Protein AF-A0A1H2ZYZ3-F1 (afdb_monomer_lite)

Foldseek 3Di:
DPPVLVPDDDDDPDQQAAAADEAEEAEDEPCPNVVSVVVVSVVSHHDHYHYHYNYYPPDPPPQWDQDPPPRATWGWDADPPPRDIFTGGDDPPDPDDDDDDDDDDPDTDDDPNPD

Radius of gyration: 22.95 Å; chains: 1; bounding box: 71×31×45 Å

pLDDT: mean 76.26, std 18.44, range [36.94, 97.69]

Structure (mmCIF, N/CA/C/O backbone):
data_AF-A0A1H2ZYZ3-F1
#
_entry.id   AF-A0A1H2ZYZ3-F1
#
loop_
_atom_site.group_PDB
_atom_site.id
_atom_site.type_symbol
_atom_site.label_atom_id
_atom_site.label_alt_id
_atom_site.label_comp_id
_atom_site.label_asym_id
_atom_site.label_entity_id
_atom_site.label_seq_id
_atom_site.pdbx_PDB_ins_code
_atom_site.Cartn_x
_atom_site.Cartn_y
_atom_site.Cartn_z
_atom_site.occupancy
_atom_site.B_iso_or_equiv
_atom_site.auth_seq_id
_atom_site.auth_comp_id
_atom_site.auth_asym_id
_atom_site.auth_atom_id
_atom_site.pdbx_PDB_model_num
ATOM 1 N N . MET A 1 1 ? 1.504 10.795 -4.555 1.00 49.66 1 MET A N 1
ATOM 2 C CA . MET A 1 1 ? 0.586 9.929 -3.773 1.00 49.66 1 MET A CA 1
ATOM 3 C C . MET A 1 1 ? -0.888 10.381 -3.841 1.00 49.66 1 MET A C 1
ATOM 5 O O . MET A 1 1 ? -1.644 10.092 -2.925 1.00 49.66 1 MET A O 1
ATOM 9 N N . GLY A 1 2 ? -1.319 11.093 -4.899 1.00 55.31 2 GLY A N 1
ATOM 10 C CA . GLY A 1 2 ? -2.677 11.669 -4.990 1.00 55.31 2 GLY A CA 1
ATOM 11 C C . GLY A 1 2 ? -3.618 11.013 -6.010 1.00 55.31 2 GLY A C 1
ATOM 12 O O . GLY A 1 2 ? -4.821 11.218 -5.929 1.00 55.31 2 GLY A O 1
ATOM 13 N N . PHE A 1 3 ? -3.097 10.219 -6.953 1.00 63.81 3 PHE A N 1
ATOM 14 C CA . PHE A 1 3 ? -3.901 9.656 -8.048 1.00 63.81 3 PHE A CA 1
ATOM 15 C C . PHE A 1 3 ? -4.857 8.545 -7.577 1.00 63.81 3 PHE A C 1
ATOM 17 O O . PHE A 1 3 ? -6.046 8.600 -7.867 1.00 63.81 3 PHE A O 1
ATOM 24 N N . ILE A 1 4 ? -4.362 7.592 -6.779 1.00 66.56 4 ILE A N 1
ATOM 25 C CA . ILE A 1 4 ? -5.125 6.407 -6.338 1.00 66.56 4 ILE A CA 1
ATOM 26 C C . ILE A 1 4 ? -6.273 6.780 -5.387 1.00 66.56 4 ILE A C 1
ATOM 28 O O . ILE A 1 4 ? -7.367 6.237 -5.493 1.00 66.56 4 ILE A O 1
ATOM 32 N N . LYS A 1 5 ? -6.072 7.781 -4.520 1.00 66.38 5 LYS A N 1
ATOM 33 C CA . LYS A 1 5 ? -7.068 8.216 -3.522 1.00 66.38 5 LYS A CA 1
ATOM 34 C C . LYS A 1 5 ? -8.407 8.664 -4.117 1.00 66.38 5 LYS A C 1
ATOM 36 O O . LYS A 1 5 ? -9.395 8.696 -3.400 1.00 66.38 5 LYS A O 1
ATOM 41 N N . ARG A 1 6 ? -8.449 9.023 -5.405 1.00 75.38 6 ARG A N 1
ATOM 42 C CA . ARG A 1 6 ? -9.686 9.441 -6.089 1.00 75.38 6 ARG A CA 1
ATOM 43 C C . ARG A 1 6 ? -10.579 8.266 -6.491 1.00 75.38 6 ARG A C 1
ATOM 45 O O . ARG A 1 6 ? -11.755 8.486 -6.761 1.00 75.38 6 ARG A O 1
ATOM 52 N N . PHE A 1 7 ? -10.024 7.057 -6.549 1.00 80.88 7 PHE A N 1
ATOM 53 C CA . PHE A 1 7 ? -10.699 5.871 -7.079 1.00 80.88 7 PHE A CA 1
ATOM 54 C C . PHE A 1 7 ? -10.954 4.788 -6.027 1.00 80.88 7 PHE A C 1
ATOM 56 O O . PHE A 1 7 ? -11.676 3.842 -6.312 1.00 80.88 7 PHE A O 1
ATOM 63 N N . VAL A 1 8 ? -10.400 4.926 -4.821 1.00 81.50 8 VAL A N 1
ATOM 64 C CA . VAL A 1 8 ? -10.645 3.995 -3.712 1.00 81.50 8 VAL A CA 1
ATOM 65 C C . VAL A 1 8 ? -11.698 4.596 -2.787 1.00 81.50 8 VAL A C 1
ATOM 67 O O . VAL A 1 8 ? -11.622 5.780 -2.449 1.00 81.50 8 VAL A O 1
ATOM 70 N N . ARG A 1 9 ? -12.666 3.783 -2.367 1.00 85.19 9 ARG A N 1
ATOM 71 C CA . ARG A 1 9 ? -13.691 4.131 -1.376 1.00 85.19 9 ARG A CA 1
ATOM 72 C C . ARG A 1 9 ? -13.833 2.985 -0.385 1.00 85.19 9 ARG A C 1
ATOM 74 O O . ARG A 1 9 ? -13.649 1.830 -0.761 1.00 85.19 9 ARG A O 1
ATOM 81 N N . LEU A 1 10 ? -14.149 3.323 0.859 1.00 85.81 10 LEU A N 1
ATOM 82 C CA . LEU A 1 10 ? -14.499 2.355 1.886 1.00 85.81 10 LEU A CA 1
ATOM 83 C C . LEU A 1 10 ? -16.022 2.296 1.962 1.00 85.81 10 LEU A C 1
ATOM 85 O O . LEU A 1 10 ? -16.640 3.249 2.424 1.00 85.81 10 LEU A O 1
ATOM 89 N N . GLU A 1 11 ? -16.600 1.192 1.508 1.00 86.88 11 GLU A N 1
ATOM 90 C CA . GLU A 1 11 ? -18.029 0.910 1.638 1.00 86.88 11 GLU A CA 1
ATOM 91 C C . GLU A 1 11 ? -18.176 -0.191 2.696 1.00 86.88 11 GLU A C 1
ATOM 93 O O . GLU A 1 11 ? -17.719 -1.317 2.493 1.00 86.88 11 GLU A O 1
ATOM 98 N N . SER A 1 12 ? -18.724 0.152 3.862 1.00 80.69 12 SER A N 1
ATOM 99 C CA . SER A 1 12 ? -18.890 -0.774 4.984 1.00 80.69 12 SER A CA 1
ATOM 100 C C . SER A 1 12 ? -20.033 -0.314 5.881 1.00 80.69 12 SER A C 1
ATOM 102 O O . SER A 1 12 ? -19.999 0.803 6.390 1.00 80.69 12 SER A O 1
ATOM 104 N N . ASP A 1 13 ? -20.986 -1.208 6.143 1.00 87.19 13 ASP A N 1
ATOM 105 C CA . ASP A 1 13 ? -22.026 -1.014 7.166 1.00 87.19 13 ASP A CA 1
ATOM 106 C C . ASP A 1 13 ? -21.521 -1.358 8.582 1.00 87.19 13 ASP A C 1
ATOM 108 O O . ASP A 1 13 ? -22.237 -1.215 9.573 1.00 87.19 13 ASP A O 1
ATOM 112 N N . LEU A 1 14 ? -20.283 -1.851 8.686 1.00 88.25 14 LEU A N 1
ATOM 113 C CA . LEU A 1 14 ? -19.637 -2.210 9.942 1.00 88.25 14 LEU A CA 1
ATOM 114 C C . LEU A 1 14 ? -18.813 -1.040 10.477 1.00 88.25 14 LEU A C 1
ATOM 116 O O . LEU A 1 14 ? -18.021 -0.448 9.741 1.00 88.25 14 LEU A O 1
ATOM 120 N N . ASP A 1 15 ? -18.929 -0.798 11.781 1.00 92.12 15 ASP A N 1
ATOM 121 C CA . ASP A 1 15 ? -17.973 0.016 12.530 1.00 92.12 15 ASP A CA 1
ATOM 122 C C . ASP A 1 15 ? -16.612 -0.695 12.565 1.00 92.12 15 ASP A C 1
ATOM 124 O O . ASP A 1 15 ? -16.534 -1.879 12.905 1.00 92.12 15 ASP A O 1
ATOM 128 N N . LEU A 1 16 ? -15.547 0.006 12.184 1.00 94.62 16 LEU A N 1
ATOM 129 C CA . LEU A 1 16 ? -14.191 -0.536 12.096 1.00 94.62 16 LEU A CA 1
ATOM 130 C C . LEU A 1 16 ? -13.294 -0.115 13.271 1.00 94.62 16 LEU A C 1
ATOM 132 O O . LEU A 1 16 ? -12.166 -0.610 13.368 1.00 94.62 16 LEU A O 1
ATOM 136 N N . GLU A 1 17 ? -13.791 0.727 14.180 1.00 96.62 17 GLU A N 1
ATOM 137 C CA . GLU A 1 17 ? -13.029 1.259 15.309 1.00 96.62 17 GLU A CA 1
ATOM 138 C C . GLU A 1 17 ? -12.462 0.137 16.196 1.00 96.62 17 GLU A C 1
ATOM 140 O O . GLU A 1 17 ? -13.150 -0.803 16.610 1.00 96.62 17 GLU A O 1
ATOM 145 N N . GLY A 1 18 ? -11.157 0.201 16.466 1.00 97.12 18 GLY A N 1
ATOM 146 C CA . GLY A 1 18 ? -10.438 -0.743 17.317 1.00 97.12 18 GLY A CA 1
ATOM 147 C C . GLY A 1 18 ? -10.282 -2.162 16.751 1.00 97.12 18 GLY A C 1
ATOM 148 O O . GLY A 1 18 ? -9.668 -3.008 17.412 1.00 97.12 18 GLY A O 1
ATOM 149 N N . LYS A 1 19 ? -10.808 -2.456 15.553 1.00 96.81 19 LYS A N 1
ATOM 150 C CA . LYS A 1 19 ? -10.778 -3.806 14.967 1.00 96.81 19 LYS A CA 1
ATOM 151 C C . LYS A 1 19 ? -9.420 -4.149 14.357 1.00 96.81 19 LYS A C 1
ATOM 153 O O . LYS A 1 19 ? -8.603 -3.283 14.055 1.00 96.81 19 LYS A O 1
ATOM 158 N N . ASN A 1 20 ? -9.192 -5.445 14.160 1.00 97.69 20 ASN A N 1
ATOM 159 C CA . ASN A 1 20 ? -8.055 -5.967 13.407 1.00 97.69 20 ASN A CA 1
ATOM 160 C C . ASN A 1 20 ? -8.547 -6.399 12.026 1.00 97.69 20 ASN A C 1
ATOM 162 O O . ASN A 1 20 ? -9.537 -7.125 11.939 1.00 97.69 20 ASN A O 1
ATOM 166 N N . VAL A 1 21 ? -7.860 -5.978 10.967 1.00 96.19 21 VAL A N 1
ATOM 167 C CA . VAL A 1 21 ? -8.265 -6.227 9.580 1.00 96.19 21 VAL A CA 1
ATOM 168 C C . VAL A 1 21 ? -7.159 -6.956 8.830 1.00 96.19 21 VAL A C 1
ATOM 170 O O . VAL A 1 21 ? -5.981 -6.612 8.936 1.00 96.19 21 VAL A O 1
ATOM 173 N N . ILE A 1 22 ? -7.554 -7.957 8.045 1.00 96.81 22 ILE A N 1
ATOM 174 C CA . ILE A 1 22 ? -6.696 -8.597 7.051 1.00 96.81 22 ILE A CA 1
ATOM 175 C C . ILE A 1 22 ? -7.148 -8.099 5.681 1.00 96.81 22 ILE A C 1
ATOM 177 O O . ILE A 1 22 ? -8.318 -8.236 5.331 1.00 96.81 22 ILE A O 1
ATOM 181 N N . VAL A 1 23 ? -6.226 -7.513 4.923 1.00 94.38 23 VAL A N 1
ATOM 182 C CA . VAL A 1 23 ? -6.452 -7.110 3.533 1.00 94.38 23 VAL A CA 1
ATOM 183 C C . VAL A 1 23 ? -5.849 -8.181 2.640 1.00 94.38 23 VAL A C 1
ATOM 185 O O . VAL A 1 23 ? -4.676 -8.509 2.801 1.00 94.38 23 VAL A O 1
ATOM 188 N N . VAL A 1 24 ? -6.649 -8.726 1.727 1.00 94.81 24 VAL A N 1
ATOM 189 C CA . VAL A 1 24 ? -6.215 -9.736 0.758 1.00 94.81 24 VAL A CA 1
ATOM 190 C C . VAL A 1 24 ? -6.259 -9.116 -0.630 1.00 94.81 24 VAL A C 1
ATOM 192 O O . VAL A 1 24 ? -7.303 -8.614 -1.036 1.00 94.81 24 VAL A O 1
ATOM 195 N N . ASP A 1 25 ? -5.133 -9.155 -1.330 1.00 91.62 25 ASP A N 1
ATOM 196 C CA . ASP A 1 25 ? -4.980 -8.632 -2.687 1.00 91.62 25 ASP A CA 1
ATOM 197 C C . ASP A 1 25 ? -4.355 -9.695 -3.605 1.00 91.62 25 ASP A C 1
ATOM 199 O O . ASP A 1 25 ? -3.746 -10.666 -3.142 1.00 91.62 25 ASP A O 1
ATOM 203 N N . ASP A 1 26 ? -4.494 -9.540 -4.915 1.00 91.00 26 ASP A N 1
ATOM 204 C CA . ASP A 1 26 ? -3.882 -10.464 -5.867 1.00 91.00 26 ASP A CA 1
ATOM 205 C C . ASP A 1 26 ? -2.386 -10.164 -6.049 1.00 91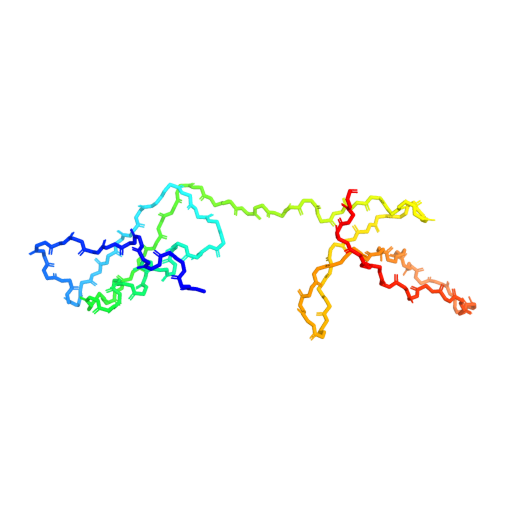.00 26 ASP A C 1
ATOM 207 O O . ASP A 1 26 ? -1.556 -11.071 -5.947 1.00 91.0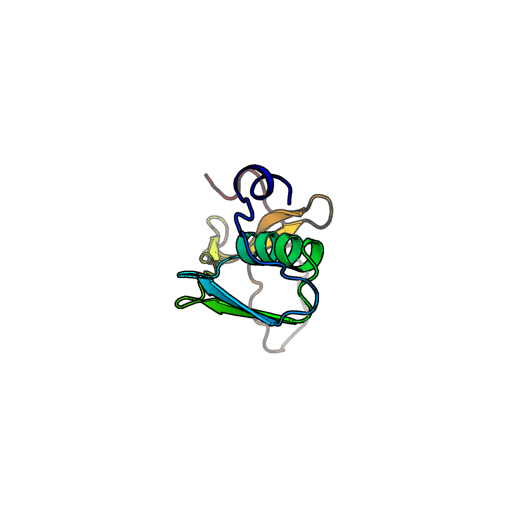0 26 ASP A O 1
ATOM 211 N N . GLN A 1 27 ? -2.014 -8.898 -6.247 1.00 89.56 27 GLN A N 1
ATOM 212 C CA . GLN A 1 27 ? -0.650 -8.480 -6.550 1.00 89.56 27 GLN A CA 1
ATOM 213 C C . GLN A 1 27 ? -0.190 -7.280 -5.718 1.00 89.56 27 GLN A C 1
ATOM 215 O O . GLN A 1 27 ? -0.786 -6.205 -5.715 1.00 89.56 27 GLN A O 1
ATOM 220 N N . TYR A 1 28 ? 0.981 -7.414 -5.101 1.00 89.25 28 TYR A N 1
ATOM 221 C CA . TYR A 1 28 ? 1.700 -6.319 -4.465 1.00 89.25 28 TYR A CA 1
ATOM 222 C C . TYR A 1 28 ? 2.883 -5.894 -5.339 1.00 89.25 28 TYR A C 1
ATOM 224 O O . TYR A 1 28 ? 3.783 -6.686 -5.605 1.00 89.25 28 TYR A O 1
ATOM 232 N N . THR A 1 29 ? 2.901 -4.627 -5.761 1.00 85.31 29 THR A N 1
ATOM 233 C CA . THR A 1 29 ? 3.947 -4.054 -6.631 1.00 85.31 29 THR A CA 1
ATOM 234 C C . THR A 1 29 ? 4.793 -3.013 -5.873 1.00 85.31 29 THR A C 1
ATOM 236 O O . THR A 1 29 ? 5.460 -3.326 -4.891 1.00 85.31 29 THR A O 1
ATOM 239 N N . THR A 1 30 ? 4.719 -1.732 -6.248 1.00 81.75 30 THR A N 1
ATOM 240 C CA . THR A 1 30 ? 5.420 -0.601 -5.601 1.00 81.75 30 THR A CA 1
ATOM 241 C C . THR A 1 30 ? 4.893 -0.256 -4.201 1.00 81.75 30 THR A C 1
ATOM 243 O O . THR A 1 30 ? 5.434 0.624 -3.534 1.00 81.75 30 THR A O 1
ATOM 246 N N . GLY A 1 31 ? 3.803 -0.895 -3.767 1.00 82.31 31 GLY A N 1
ATOM 247 C CA . GLY A 1 31 ? 3.122 -0.619 -2.502 1.00 82.31 31 GLY A CA 1
ATOM 248 C C . GLY A 1 31 ? 2.215 0.617 -2.513 1.00 82.31 31 GLY A C 1
ATOM 249 O O . GLY A 1 31 ? 1.543 0.875 -1.520 1.00 82.31 31 GLY A O 1
ATOM 250 N N . ALA A 1 32 ? 2.128 1.376 -3.615 1.00 83.56 32 ALA A N 1
ATOM 251 C CA . ALA A 1 32 ? 1.289 2.580 -3.680 1.00 83.56 32 ALA A CA 1
ATOM 252 C C . ALA A 1 32 ? -0.197 2.288 -3.393 1.00 83.56 32 ALA A C 1
ATOM 254 O O . ALA A 1 32 ? -0.850 3.039 -2.664 1.00 83.56 32 ALA A O 1
ATOM 255 N N . THR A 1 33 ? -0.708 1.180 -3.932 1.00 84.00 33 THR A N 1
ATOM 256 C CA . THR A 1 33 ? -2.069 0.694 -3.683 1.00 84.00 33 THR A CA 1
ATOM 257 C C . THR A 1 33 ? -2.240 0.284 -2.225 1.00 84.00 33 THR A C 1
ATOM 259 O O . THR A 1 33 ? -3.121 0.820 -1.552 1.00 84.00 33 THR A O 1
ATOM 262 N N . ALA A 1 34 ? -1.362 -0.577 -1.701 1.00 87.38 34 ALA A N 1
ATOM 263 C CA . ALA A 1 34 ? -1.414 -1.038 -0.314 1.00 87.38 34 ALA A CA 1
ATOM 264 C C . ALA A 1 34 ? -1.396 0.129 0.686 1.00 87.38 34 ALA A C 1
ATOM 266 O O . ALA A 1 34 ? -2.253 0.211 1.561 1.00 87.38 34 ALA A O 1
ATOM 267 N N . MET A 1 35 ? -0.504 1.106 0.495 1.00 88.69 35 MET A N 1
ATOM 268 C CA . MET A 1 35 ? -0.429 2.298 1.345 1.00 88.69 35 MET A CA 1
ATOM 269 C C . MET A 1 35 ? -1.698 3.153 1.288 1.00 88.69 35 MET A C 1
ATOM 271 O O . MET A 1 35 ? -2.087 3.733 2.299 1.00 88.69 35 MET A O 1
ATOM 275 N N . SER A 1 36 ? -2.356 3.244 0.127 1.00 89.19 36 SER A N 1
ATOM 276 C CA . SER A 1 36 ? -3.623 3.974 0.005 1.00 89.19 36 SER A CA 1
ATOM 277 C C . SER A 1 36 ? -4.752 3.302 0.791 1.00 89.19 36 SER A C 1
ATOM 279 O O . SER A 1 36 ? -5.549 4.004 1.409 1.00 89.19 36 SER A O 1
ATOM 281 N N . HIS A 1 37 ? -4.817 1.968 0.785 1.00 90.75 37 HIS A N 1
ATOM 282 C CA . HIS A 1 37 ? -5.813 1.208 1.546 1.00 90.75 37 HIS A CA 1
ATOM 283 C C . HIS A 1 37 ? -5.523 1.250 3.048 1.00 90.75 37 HIS A C 1
ATOM 285 O O . HIS A 1 37 ? -6.429 1.485 3.841 1.00 90.75 37 HIS A O 1
ATOM 291 N N . VAL A 1 38 ? -4.254 1.114 3.443 1.00 92.31 38 VAL A N 1
ATOM 292 C CA . VAL A 1 38 ? -3.830 1.242 4.844 1.00 92.31 38 VAL A CA 1
ATOM 293 C C . VAL A 1 38 ? -4.183 2.626 5.400 1.00 92.31 38 VAL A C 1
ATOM 295 O O . VAL A 1 38 ? -4.797 2.707 6.457 1.00 92.31 38 VAL A O 1
ATOM 298 N N . ASP A 1 39 ? -3.880 3.713 4.678 1.00 92.19 39 ASP A N 1
ATOM 299 C CA . ASP A 1 39 ? -4.245 5.083 5.089 1.00 92.19 39 ASP A CA 1
ATOM 300 C C . ASP A 1 39 ? -5.763 5.251 5.273 1.00 92.19 39 ASP A C 1
ATOM 302 O O . ASP A 1 39 ? -6.206 5.953 6.177 1.00 92.19 39 ASP A O 1
ATOM 306 N N . MET A 1 40 ? -6.567 4.601 4.430 1.00 92.62 40 MET A N 1
ATOM 307 C CA . MET A 1 40 ? -8.026 4.632 4.525 1.00 92.62 40 MET A CA 1
ATOM 308 C C . MET A 1 40 ? -8.548 3.858 5.741 1.00 92.62 40 MET A C 1
ATOM 310 O O . MET A 1 40 ? -9.379 4.379 6.478 1.00 92.62 40 MET A O 1
ATOM 314 N N . LEU A 1 41 ? -8.036 2.650 5.977 1.00 94.50 41 LEU A N 1
ATOM 315 C CA . LEU A 1 41 ? -8.445 1.797 7.095 1.00 94.50 41 LEU A CA 1
ATOM 316 C C . LEU A 1 41 ? -8.030 2.385 8.448 1.00 94.50 41 LEU A C 1
ATOM 318 O O . LEU A 1 41 ? -8.824 2.384 9.383 1.00 94.50 41 LEU A O 1
ATOM 322 N N . LEU A 1 42 ? -6.826 2.957 8.543 1.00 93.94 42 LEU A N 1
ATOM 323 C CA . LEU A 1 42 ? -6.380 3.651 9.754 1.00 93.94 42 LEU A CA 1
ATOM 324 C C . LEU A 1 42 ? -7.271 4.858 10.076 1.00 93.94 42 LEU A C 1
ATOM 326 O O . LEU A 1 42 ? -7.601 5.086 11.235 1.00 93.94 42 LEU A O 1
ATOM 330 N N . LYS A 1 43 ? -7.709 5.615 9.059 1.00 93.50 43 LYS A N 1
ATOM 331 C CA . LYS A 1 43 ? -8.655 6.732 9.245 1.00 93.50 43 LYS A CA 1
ATOM 332 C C . LYS A 1 43 ? -10.047 6.287 9.670 1.00 93.50 43 LYS A C 1
ATOM 334 O O . LYS A 1 43 ? -10.759 7.082 10.270 1.00 93.50 43 LYS A O 1
ATOM 339 N N . ALA A 1 44 ? -10.420 5.051 9.357 1.00 93.62 44 ALA A N 1
ATOM 340 C CA . ALA A 1 44 ? -11.660 4.438 9.809 1.00 93.62 44 ALA A CA 1
ATOM 341 C C . ALA A 1 44 ? -11.554 3.823 11.220 1.00 93.62 44 ALA A C 1
ATOM 343 O O . ALA A 1 44 ? -12.490 3.159 11.649 1.00 93.62 44 ALA A O 1
ATOM 344 N N . GLY A 1 45 ? -10.430 4.007 11.927 1.00 95.88 45 GLY A N 1
ATOM 345 C CA . GLY A 1 45 ? -10.272 3.565 13.317 1.00 95.88 45 GLY A CA 1
ATOM 346 C C . GLY A 1 45 ? -9.701 2.157 13.495 1.00 95.88 45 GLY A C 1
ATOM 347 O O . GLY A 1 45 ? -9.631 1.651 14.614 1.00 95.88 45 GLY A O 1
ATOM 348 N N . VAL A 1 46 ? -9.267 1.494 12.418 1.00 97.25 46 VAL A N 1
ATOM 349 C CA . VAL A 1 46 ? -8.699 0.140 12.502 1.00 97.25 46 VAL A CA 1
ATOM 350 C C . VAL A 1 46 ? -7.408 0.144 13.330 1.00 97.25 46 VAL A C 1
ATOM 352 O O . VAL A 1 46 ? -6.499 0.936 13.085 1.00 97.25 46 VAL A O 1
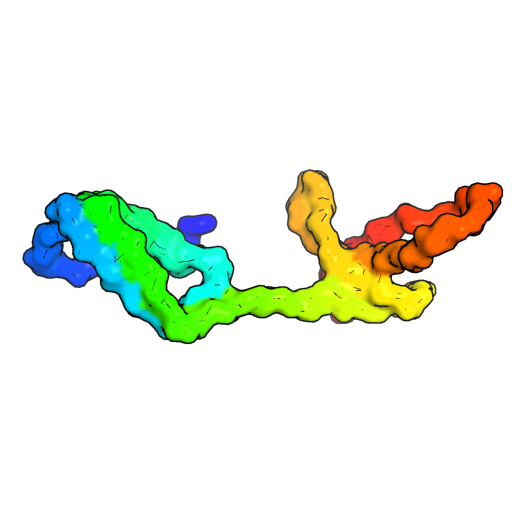ATOM 355 N N . LYS A 1 47 ? -7.292 -0.791 14.281 1.00 97.31 47 LYS A N 1
ATOM 356 C CA . LYS A 1 47 ? -6.155 -0.900 15.208 1.00 97.31 47 LYS A CA 1
ATOM 357 C C . LYS A 1 47 ? -4.944 -1.592 14.592 1.00 97.31 47 LYS A C 1
ATOM 359 O O . LYS A 1 47 ? -3.823 -1.115 14.735 1.00 97.31 47 LYS A O 1
ATOM 364 N N . ASN A 1 48 ? -5.159 -2.741 13.953 1.00 97.44 48 ASN A N 1
ATOM 365 C CA . ASN A 1 48 ? -4.093 -3.529 13.331 1.00 97.44 48 ASN A CA 1
ATOM 366 C C . ASN A 1 48 ? -4.488 -3.920 11.910 1.00 97.44 48 ASN A C 1
ATOM 368 O O . ASN A 1 48 ? -5.625 -4.331 11.677 1.00 97.44 48 ASN A O 1
ATOM 372 N N . ILE A 1 49 ? -3.536 -3.839 10.980 1.00 96.81 49 ILE A N 1
ATOM 373 C CA . ILE A 1 49 ? -3.739 -4.189 9.573 1.00 96.81 49 ILE A CA 1
ATOM 374 C C . ILE A 1 49 ? -2.659 -5.186 9.152 1.00 96.81 49 ILE A C 1
ATOM 376 O O . ILE A 1 49 ? -1.470 -4.885 9.248 1.00 96.81 49 ILE A O 1
ATOM 380 N N . LEU A 1 50 ? -3.072 -6.355 8.662 1.00 96.25 50 LEU A N 1
ATOM 381 C CA . LEU A 1 50 ? -2.201 -7.321 7.993 1.00 96.25 50 LEU A CA 1
ATOM 382 C C . LEU A 1 50 ? -2.537 -7.334 6.502 1.00 96.25 50 LEU A C 1
ATOM 384 O O . LEU A 1 50 ? -3.656 -7.667 6.126 1.00 96.25 50 LEU A O 1
ATOM 388 N N . PHE A 1 51 ? -1.576 -6.977 5.654 1.00 94.12 51 PHE A N 1
ATOM 389 C CA . PHE A 1 51 ? -1.747 -7.010 4.203 1.00 94.12 51 PHE A CA 1
ATOM 390 C C . PHE A 1 51 ? -1.145 -8.301 3.640 1.00 94.12 51 PHE A C 1
ATOM 392 O O . PHE A 1 51 ? 0.029 -8.586 3.870 1.00 94.12 51 PHE A O 1
ATOM 399 N N . VAL A 1 52 ? -1.941 -9.067 2.901 1.00 94.00 52 VAL A N 1
ATOM 400 C CA . VAL A 1 52 ? -1.557 -10.335 2.275 1.00 94.00 52 VAL A CA 1
ATOM 401 C C . VAL A 1 52 ? -1.805 -10.219 0.779 1.00 94.00 52 VAL A C 1
ATOM 403 O O . VAL A 1 52 ? -2.901 -9.859 0.364 1.00 94.00 52 VAL A O 1
ATOM 406 N N . ALA A 1 53 ? -0.797 -10.535 -0.030 1.00 92.94 53 ALA A N 1
ATOM 407 C CA . ALA A 1 53 ? -0.936 -10.598 -1.480 1.00 92.94 53 ALA A CA 1
ATOM 408 C C . ALA A 1 53 ? -0.472 -11.955 -2.008 1.00 92.94 53 ALA A C 1
ATOM 410 O O . ALA A 1 53 ? 0.469 -12.535 -1.460 1.00 92.94 53 ALA A O 1
ATOM 411 N N . LEU A 1 54 ? -1.118 -12.453 -3.065 1.00 92.81 54 LEU A N 1
ATOM 412 C CA . LEU A 1 54 ? -0.753 -13.732 -3.686 1.00 92.81 54 LEU A CA 1
ATOM 413 C C . LEU A 1 54 ? 0.573 -13.637 -4.450 1.00 92.81 54 LEU A C 1
ATOM 415 O O . LEU A 1 54 ? 1.403 -14.541 -4.365 1.00 92.81 54 LEU A O 1
ATOM 419 N N . PHE A 1 55 ? 0.790 -12.532 -5.162 1.00 89.62 55 PHE A N 1
ATOM 420 C CA . PHE A 1 55 ? 2.011 -12.279 -5.919 1.00 89.62 55 PHE A CA 1
ATOM 421 C C . PHE A 1 55 ? 2.703 -11.012 -5.434 1.00 89.62 55 P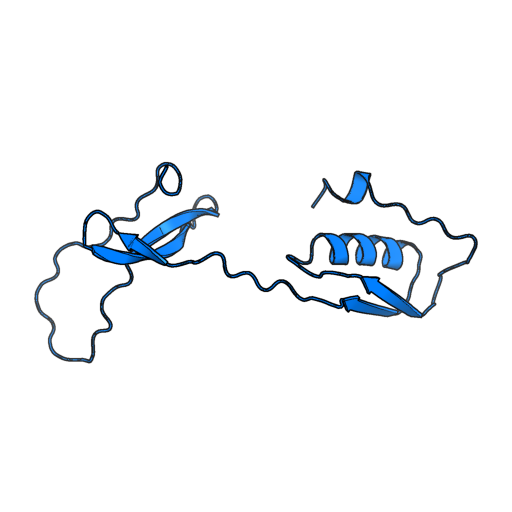HE A C 1
ATOM 423 O O . PHE A 1 55 ? 2.077 -9.974 -5.238 1.00 89.62 55 PHE A O 1
ATOM 430 N N . TYR A 1 56 ? 4.022 -11.079 -5.291 1.00 86.25 56 TYR A N 1
ATOM 431 C CA . TYR A 1 56 ? 4.863 -9.915 -5.047 1.00 86.25 56 TYR A CA 1
ATOM 432 C C . TYR A 1 56 ? 5.663 -9.635 -6.316 1.00 86.25 56 TYR A C 1
ATOM 434 O O . TYR A 1 56 ? 6.596 -10.370 -6.644 1.00 86.25 56 TYR A O 1
ATOM 442 N N . LEU A 1 57 ? 5.265 -8.603 -7.063 1.00 80.25 57 LEU A N 1
ATOM 443 C CA . LEU A 1 57 ? 5.992 -8.175 -8.249 1.00 80.25 57 LEU A CA 1
ATOM 444 C C . LEU A 1 57 ? 7.217 -7.380 -7.798 1.00 80.25 57 LEU A C 1
ATOM 446 O O . LEU A 1 57 ? 7.140 -6.187 -7.504 1.00 80.25 57 LEU A O 1
ATOM 450 N N . THR A 1 58 ? 8.353 -8.064 -7.758 1.00 65.06 58 THR A N 1
ATOM 451 C CA . THR A 1 58 ? 9.662 -7.484 -7.447 1.00 65.06 58 THR A CA 1
ATOM 452 C C . THR A 1 58 ? 10.277 -6.693 -8.589 1.00 65.06 58 THR A C 1
ATOM 454 O O . THR A 1 58 ? 11.334 -6.123 -8.347 1.00 65.06 58 THR A O 1
ATOM 457 N N . GLU A 1 59 ? 9.678 -6.687 -9.792 1.00 56.59 59 GLU A N 1
ATOM 458 C CA . GLU A 1 59 ? 10.332 -6.326 -11.061 1.00 56.59 59 GLU A CA 1
ATOM 459 C C . GLU A 1 59 ? 11.440 -5.272 -10.920 1.00 56.59 59 GLU A C 1
ATOM 461 O O . GLU A 1 59 ? 11.232 -4.057 -10.980 1.00 56.59 59 GLU A O 1
ATOM 466 N N . GLU A 1 60 ? 12.669 -5.776 -10.797 1.00 55.91 60 GLU A N 1
ATOM 467 C CA . GLU A 1 60 ? 13.852 -5.059 -11.222 1.00 55.91 60 GLU A CA 1
ATOM 468 C C . GLU A 1 60 ? 13.771 -5.001 -12.747 1.00 55.91 60 GLU A C 1
ATOM 470 O O . GLU A 1 60 ? 14.228 -5.904 -13.447 1.00 55.91 60 GLU A O 1
ATOM 475 N N . VAL A 1 61 ? 13.141 -3.946 -13.273 1.00 53.72 61 VAL A N 1
ATOM 476 C CA . VAL A 1 61 ? 13.253 -3.563 -14.689 1.00 53.72 61 VAL A CA 1
ATOM 477 C C . VAL A 1 61 ? 14.722 -3.726 -15.075 1.00 53.72 61 VAL A C 1
ATOM 479 O O . VAL A 1 61 ? 15.543 -3.126 -14.376 1.00 53.72 61 VAL A O 1
ATOM 482 N N . PRO A 1 62 ? 15.089 -4.509 -16.113 1.00 51.84 62 PRO A N 1
ATOM 483 C CA . PRO A 1 62 ? 16.474 -4.888 -16.364 1.00 51.84 62 PRO A CA 1
ATOM 484 C C . PRO A 1 62 ? 17.354 -3.641 -16.365 1.00 51.84 62 PRO A C 1
ATOM 486 O O . PRO A 1 62 ? 17.321 -2.796 -17.264 1.00 51.84 62 PRO A O 1
ATOM 489 N N . ILE A 1 63 ? 18.103 -3.512 -15.269 1.00 58.94 63 ILE A N 1
ATOM 490 C CA . ILE A 1 63 ? 18.831 -2.296 -14.905 1.00 58.94 63 ILE A CA 1
ATOM 491 C C . ILE A 1 63 ? 19.988 -2.099 -15.890 1.00 58.94 63 ILE A C 1
ATOM 493 O O . ILE A 1 63 ? 20.492 -0.988 -16.037 1.00 58.94 63 ILE A O 1
ATOM 497 N N . GLU A 1 64 ? 20.377 -3.164 -16.594 1.00 69.62 64 GLU A N 1
ATOM 498 C CA . GLU A 1 64 ? 21.590 -3.290 -17.378 1.00 69.62 64 GLU A CA 1
ATOM 499 C C . GLU A 1 64 ? 21.346 -3.249 -18.893 1.00 69.62 64 GLU A C 1
ATOM 501 O O . GLU A 1 64 ? 20.709 -4.127 -19.464 1.00 69.62 64 GLU A O 1
ATOM 506 N N . LYS A 1 65 ? 21.915 -2.240 -19.561 1.00 81.25 65 LYS A N 1
ATOM 507 C CA . LYS A 1 65 ? 22.032 -2.159 -21.029 1.00 81.25 65 LYS A CA 1
ATOM 508 C C . LYS A 1 65 ? 23.504 -2.154 -21.440 1.00 81.25 65 LYS A C 1
ATOM 510 O O . LYS A 1 65 ? 24.351 -1.677 -20.685 1.00 81.25 65 LYS A O 1
ATOM 515 N N . ILE A 1 66 ? 23.823 -2.605 -22.652 1.00 83.94 66 ILE A N 1
ATOM 516 C CA . ILE A 1 66 ? 25.159 -2.397 -23.231 1.00 83.94 66 ILE A CA 1
ATOM 517 C C . ILE A 1 66 ? 25.279 -0.933 -23.667 1.00 83.94 66 ILE A C 1
ATOM 519 O O . ILE A 1 66 ? 24.450 -0.420 -24.413 1.00 83.94 66 ILE A O 1
ATOM 523 N N . CYS A 1 67 ? 26.315 -0.240 -23.198 1.00 83.81 67 CYS A N 1
ATOM 524 C CA . CYS A 1 67 ? 26.584 1.134 -23.599 1.00 83.81 67 CYS A CA 1
ATOM 525 C C . CYS A 1 67 ? 27.008 1.179 -25.077 1.00 83.81 67 CYS A C 1
ATOM 527 O O . CYS A 1 67 ? 28.078 0.654 -25.399 1.00 83.81 67 CYS A O 1
ATOM 529 N N . PRO A 1 68 ? 26.285 1.889 -25.962 1.00 83.00 68 PRO A N 1
ATOM 530 C CA . PRO A 1 68 ? 26.607 1.936 -27.393 1.00 83.00 68 PRO A CA 1
ATOM 531 C C . PRO A 1 68 ? 27.944 2.628 -27.693 1.00 83.00 68 PRO A C 1
ATOM 533 O O . PRO A 1 68 ? 28.454 2.553 -28.803 1.00 83.00 68 PRO A O 1
ATOM 536 N N . ARG A 1 69 ? 28.527 3.325 -26.710 1.00 82.31 69 ARG A N 1
ATOM 537 C CA . ARG A 1 69 ? 29.778 4.069 -26.882 1.00 82.31 69 ARG A CA 1
ATOM 538 C C . ARG A 1 69 ? 31.022 3.297 -26.461 1.00 82.31 69 ARG A C 1
ATOM 540 O O . ARG A 1 69 ? 32.092 3.537 -27.001 1.00 82.31 69 ARG A O 1
ATOM 547 N N . CYS A 1 70 ? 30.915 2.447 -25.442 1.00 82.31 70 CYS A N 1
ATOM 548 C CA . CYS A 1 70 ? 32.078 1.750 -24.885 1.00 82.31 70 CYS A CA 1
ATOM 549 C C . CYS A 1 70 ? 31.896 0.236 -24.758 1.00 82.31 70 CYS A C 1
ATOM 551 O O . CYS A 1 70 ? 32.805 -0.423 -24.263 1.00 82.31 70 CYS A O 1
ATOM 553 N N . GLY A 1 71 ? 30.734 -0.303 -25.140 1.00 83.38 71 GLY A N 1
ATOM 554 C CA . GLY A 1 71 ? 30.427 -1.735 -25.101 1.00 83.38 71 GLY A CA 1
ATOM 555 C C . GLY A 1 71 ? 30.269 -2.328 -23.697 1.00 83.38 71 GLY A C 1
ATOM 556 O O . GLY A 1 71 ? 30.043 -3.523 -23.566 1.00 83.38 71 GLY A O 1
ATOM 557 N N . LYS A 1 72 ? 30.387 -1.524 -22.632 1.00 83.94 72 LYS A N 1
ATOM 558 C CA . LYS A 1 72 ? 30.283 -1.996 -21.241 1.00 83.94 72 LYS A CA 1
ATOM 559 C C . LYS A 1 72 ? 28.841 -2.002 -20.758 1.00 83.94 72 LYS A C 1
ATOM 561 O O . LYS A 1 72 ? 28.051 -1.147 -21.157 1.00 83.94 72 LYS A O 1
ATOM 566 N N . THR A 1 73 ? 28.546 -2.880 -19.807 1.00 84.56 73 THR A N 1
ATOM 567 C CA . THR A 1 73 ? 27.294 -2.871 -19.050 1.00 84.56 73 THR A CA 1
ATOM 568 C C . THR A 1 73 ? 27.071 -1.513 -18.384 1.00 84.56 73 THR A C 1
ATOM 570 O O . THR A 1 73 ? 27.966 -0.957 -17.740 1.00 84.56 73 THR A O 1
ATOM 573 N N . ALA A 1 74 ? 25.874 -0.960 -18.528 1.00 86.62 74 ALA A N 1
ATOM 574 C CA . ALA A 1 74 ? 25.452 0.299 -17.940 1.00 86.62 74 ALA A CA 1
ATOM 575 C C . ALA A 1 74 ? 24.194 0.092 -17.104 1.00 86.62 74 ALA A C 1
ATOM 577 O O . ALA A 1 74 ? 23.243 -0.509 -17.586 1.00 86.62 74 ALA A O 1
ATOM 578 N N . ARG A 1 75 ? 24.187 0.636 -15.883 1.00 84.75 75 ARG A N 1
ATOM 579 C CA . ARG A 1 75 ? 23.083 0.543 -14.919 1.00 84.75 75 ARG A CA 1
ATOM 580 C C . ARG A 1 75 ? 22.327 1.860 -14.778 1.00 84.75 75 ARG A C 1
ATOM 582 O O . ARG A 1 75 ? 22.965 2.914 -14.833 1.00 84.75 75 ARG A O 1
ATOM 589 N N . ILE A 1 76 ? 21.017 1.827 -14.537 1.00 82.69 76 ILE A N 1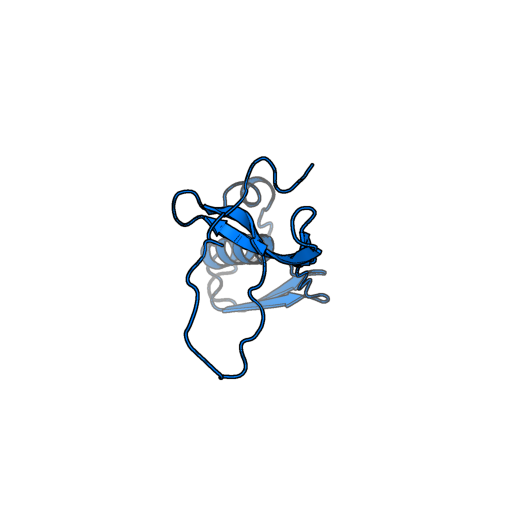
ATOM 590 C CA . ILE A 1 76 ? 20.255 3.038 -14.189 1.00 82.69 76 ILE A CA 1
ATOM 591 C C . ILE A 1 76 ? 20.741 3.597 -12.840 1.00 82.69 76 ILE A C 1
ATOM 593 O O . ILE A 1 76 ? 20.888 2.879 -11.853 1.00 82.69 76 ILE A O 1
ATOM 597 N N . LYS A 1 77 ? 21.001 4.904 -12.799 1.00 81.25 77 LYS A N 1
ATOM 598 C CA . LYS A 1 77 ? 21.245 5.711 -11.599 1.00 81.25 77 LYS A CA 1
ATOM 599 C C . LYS A 1 77 ? 20.368 6.955 -11.640 1.00 81.25 77 LYS A C 1
ATOM 601 O O . LYS A 1 77 ? 19.946 7.385 -12.706 1.00 81.25 77 LYS A O 1
ATOM 606 N N . TYR A 1 78 ? 20.159 7.574 -10.487 1.00 80.56 78 TYR A N 1
ATOM 607 C CA . TYR A 1 78 ? 19.384 8.806 -10.368 1.00 80.56 78 TYR A CA 1
ATOM 608 C C . TYR A 1 78 ? 20.307 10.000 -10.132 1.00 80.56 78 TYR A C 1
ATOM 610 O O . TYR A 1 78 ? 21.260 9.933 -9.348 1.00 80.56 78 TYR A O 1
ATOM 618 N N . ARG A 1 79 ? 20.066 11.105 -10.840 1.00 81.56 79 ARG A N 1
ATOM 619 C CA . ARG A 1 79 ? 20.813 12.350 -10.640 1.00 81.56 79 ARG A CA 1
ATOM 620 C C . ARG A 1 79 ? 20.426 12.982 -9.304 1.00 81.56 79 ARG A C 1
ATOM 622 O O . ARG A 1 79 ? 19.254 13.212 -9.043 1.00 81.56 79 ARG A O 1
ATOM 629 N N . LYS A 1 80 ? 21.419 13.366 -8.494 1.00 81.19 80 LYS A N 1
ATOM 630 C CA . LYS A 1 80 ? 21.179 14.003 -7.182 1.00 81.19 80 LYS A CA 1
ATOM 631 C C . LYS A 1 80 ? 20.426 15.339 -7.257 1.00 81.19 80 LYS A C 1
ATOM 633 O O . LYS A 1 80 ? 19.773 15.702 -6.294 1.00 81.19 80 LYS A O 1
ATOM 638 N N . ARG A 1 81 ? 20.549 16.076 -8.369 1.00 83.88 81 ARG A N 1
ATOM 639 C CA . ARG A 1 81 ? 19.976 17.427 -8.513 1.00 83.88 81 ARG A CA 1
ATOM 640 C C . ARG A 1 81 ? 18.465 17.448 -8.752 1.00 83.88 81 ARG A C 1
ATOM 642 O O . ARG A 1 81 ? 17.816 18.392 -8.337 1.00 83.88 81 ARG A O 1
ATOM 649 N N . ASP A 1 82 ? 17.938 16.467 -9.480 1.00 83.25 82 ASP A N 1
ATOM 650 C CA . ASP A 1 82 ? 16.569 16.492 -10.013 1.00 83.25 82 ASP A CA 1
ATOM 651 C C . ASP A 1 82 ? 15.874 15.125 -9.962 1.00 83.25 82 ASP A C 1
ATOM 653 O O . ASP A 1 82 ? 14.744 14.996 -10.417 1.00 83.25 82 ASP A O 1
ATOM 657 N N . GLY A 1 83 ? 16.540 14.091 -9.440 1.00 78.50 83 GLY A N 1
ATOM 658 C CA . GLY A 1 83 ? 15.989 12.740 -9.371 1.00 78.50 83 GLY A CA 1
ATOM 659 C C . GLY A 1 83 ? 15.794 12.083 -10.737 1.00 78.50 83 GLY A C 1
ATOM 660 O O . GLY A 1 83 ? 15.205 11.012 -10.803 1.00 78.50 83 GLY A O 1
ATOM 661 N N . ALA A 1 84 ? 16.284 12.676 -11.831 1.00 77.62 84 ALA A N 1
ATOM 662 C CA . ALA A 1 84 ? 16.078 12.108 -13.154 1.00 77.62 84 ALA A CA 1
ATOM 663 C C . ALA A 1 84 ? 16.946 10.846 -13.348 1.00 77.62 84 ALA A C 1
ATOM 665 O O . ALA A 1 84 ? 18.147 10.872 -13.030 1.00 77.62 84 ALA A O 1
ATOM 666 N N . PRO A 1 85 ? 16.376 9.750 -13.876 1.00 79.75 85 PRO A N 1
ATOM 667 C CA . PRO A 1 85 ? 17.116 8.525 -14.147 1.00 79.75 85 PRO A CA 1
ATOM 668 C C . PRO A 1 85 ? 18.048 8.682 -15.360 1.00 79.75 85 PRO A C 1
ATOM 670 O O . PRO A 1 85 ? 17.742 9.372 -16.333 1.00 79.75 85 PRO A O 1
ATOM 673 N N . PHE A 1 86 ? 19.206 8.026 -15.314 1.00 85.19 86 PHE A N 1
ATOM 674 C CA . PHE A 1 86 ? 20.192 7.990 -16.393 1.00 85.19 86 PHE A CA 1
ATOM 675 C C . PHE A 1 86 ? 21.011 6.694 -16.354 1.00 85.19 86 PHE A C 1
ATOM 677 O O . PHE A 1 86 ? 21.237 6.134 -15.284 1.00 85.19 86 PHE A O 1
ATOM 684 N N . TYR A 1 87 ? 21.512 6.226 -17.499 1.00 84.75 87 TYR A N 1
ATOM 685 C CA . TYR A 1 87 ? 22.385 5.048 -17.535 1.00 84.75 87 TYR A CA 1
ATOM 686 C C . TYR A 1 87 ? 23.845 5.422 -17.261 1.00 84.75 87 TYR A C 1
ATOM 688 O O . TYR A 1 87 ? 24.404 6.344 -17.857 1.00 84.75 87 TYR A O 1
ATOM 696 N N . ASN A 1 88 ? 24.484 4.667 -16.373 1.00 83.81 88 ASN A N 1
ATOM 697 C CA . ASN A 1 88 ? 25.867 4.842 -15.962 1.00 83.81 88 ASN A CA 1
ATOM 698 C C . ASN A 1 88 ? 26.655 3.545 -16.173 1.00 83.81 88 ASN A C 1
ATOM 700 O O . ASN A 1 88 ? 26.323 2.519 -15.582 1.00 83.81 88 ASN A O 1
ATOM 704 N N . CYS A 1 89 ? 27.738 3.610 -16.950 1.00 87.00 89 CYS A N 1
ATOM 705 C CA . CYS A 1 89 ? 28.627 2.467 -17.175 1.00 87.00 89 CYS A CA 1
ATOM 706 C C . CYS A 1 89 ? 29.166 1.917 -15.846 1.00 87.00 89 CYS A C 1
ATOM 708 O O . CYS A 1 89 ? 29.607 2.685 -14.981 1.00 87.00 89 CYS A O 1
ATOM 710 N N . VAL A 1 90 ? 29.145 0.596 -15.693 1.00 81.19 90 VAL A N 1
ATOM 711 C CA . VAL A 1 90 ? 29.751 -0.094 -14.557 1.00 81.19 90 VAL A CA 1
ATOM 712 C C . VAL A 1 90 ? 31.274 -0.065 -14.754 1.00 81.19 90 VAL A C 1
ATOM 714 O O . VAL A 1 90 ? 31.764 -0.462 -15.817 1.00 81.19 90 VAL A O 1
ATOM 717 N N . PRO A 1 91 ? 32.049 0.481 -13.800 1.00 72.50 91 PRO A N 1
ATOM 718 C CA . PRO A 1 91 ? 33.502 0.431 -13.881 1.00 72.50 91 PRO A CA 1
ATOM 719 C C . PRO A 1 91 ? 33.972 -1.030 -13.787 1.00 72.50 91 PRO A C 1
ATOM 721 O O . PRO A 1 91 ? 33.338 -1.817 -13.087 1.00 72.50 91 PRO A O 1
ATOM 724 N N . PRO A 1 92 ? 35.069 -1.407 -14.467 1.00 66.31 92 PRO A N 1
ATOM 725 C CA . PRO A 1 92 ? 35.633 -2.742 -14.309 1.00 66.31 92 PRO A CA 1
ATOM 726 C C . PRO A 1 92 ? 35.972 -2.977 -12.835 1.00 66.31 92 PRO A C 1
ATOM 728 O O . PRO A 1 92 ? 36.466 -2.069 -12.158 1.00 66.31 92 PRO A O 1
ATOM 731 N N . VAL A 1 93 ? 35.682 -4.180 -12.341 1.00 62.75 93 VAL A N 1
ATOM 732 C CA . VAL A 1 93 ? 36.069 -4.590 -10.991 1.00 62.75 93 VAL A CA 1
ATOM 733 C C . VAL A 1 93 ? 37.594 -4.660 -10.975 1.00 62.75 93 VAL A C 1
ATOM 735 O O . VAL A 1 93 ? 38.195 -5.533 -11.594 1.00 62.75 93 VAL A O 1
ATOM 738 N N . TRP A 1 94 ? 38.232 -3.684 -10.336 1.00 48.38 94 TRP A N 1
ATOM 739 C CA . TRP A 1 94 ? 39.674 -3.703 -10.129 1.00 48.38 94 TRP A CA 1
ATOM 740 C C . TRP A 1 94 ? 39.977 -4.684 -8.997 1.00 48.38 94 TRP A C 1
ATOM 742 O O . TRP A 1 94 ? 39.874 -4.318 -7.827 1.00 48.38 94 TRP A O 1
ATOM 752 N N . HIS A 1 95 ? 40.383 -5.911 -9.327 1.00 44.22 95 HIS A N 1
ATOM 753 C CA . HIS A 1 95 ? 41.283 -6.623 -8.426 1.00 44.22 95 HIS A CA 1
ATOM 754 C C . HIS A 1 95 ? 42.593 -5.833 -8.402 1.00 44.22 95 HIS A C 1
ATOM 756 O O . HIS A 1 95 ? 43.140 -5.470 -9.442 1.00 44.22 95 HIS A O 1
ATOM 762 N N . SER A 1 96 ? 43.012 -5.452 -7.200 1.00 44.50 96 SER A N 1
ATOM 763 C CA . SER A 1 96 ? 44.190 -4.636 -6.928 1.00 44.50 96 SER A CA 1
ATOM 764 C C . SER A 1 96 ? 45.393 -5.069 -7.765 1.00 44.50 96 SER A C 1
ATOM 766 O O . SER A 1 96 ? 45.876 -6.174 -7.558 1.00 44.50 96 SER A O 1
ATOM 768 N N . ILE A 1 97 ? 45.884 -4.193 -8.649 1.00 40.75 97 ILE A N 1
ATOM 769 C CA . ILE A 1 97 ? 47.308 -3.876 -8.846 1.00 40.75 97 ILE A CA 1
ATOM 770 C C . ILE A 1 97 ? 47.421 -2.594 -9.701 1.00 40.75 97 ILE A C 1
ATOM 772 O O . ILE A 1 97 ? 46.882 -2.481 -10.797 1.00 40.75 97 ILE A O 1
ATOM 776 N N . ASN A 1 98 ? 48.179 -1.649 -9.145 1.00 36.94 98 ASN A N 1
ATOM 777 C CA . ASN A 1 98 ? 48.810 -0.462 -9.725 1.00 36.94 98 ASN A CA 1
ATOM 778 C C . ASN A 1 98 ? 48.004 0.781 -10.152 1.00 36.94 98 ASN A C 1
ATOM 780 O O . ASN A 1 98 ? 47.362 0.873 -11.195 1.00 36.94 98 ASN A O 1
ATOM 784 N N . ARG A 1 99 ? 48.253 1.842 -9.365 1.00 47.81 99 ARG A N 1
ATOM 785 C CA . ARG A 1 99 ? 48.151 3.257 -9.732 1.00 47.81 99 ARG A CA 1
ATOM 786 C C . ARG A 1 99 ? 49.040 3.553 -10.947 1.00 47.81 99 ARG A C 1
ATOM 788 O O . ARG A 1 99 ? 50.243 3.707 -10.791 1.00 47.81 99 ARG A O 1
ATOM 795 N N . SER A 1 100 ? 48.464 3.771 -12.122 1.00 42.75 100 SER A N 1
ATOM 796 C CA . SER A 1 100 ? 48.909 4.845 -13.025 1.00 42.75 100 SER A CA 1
ATOM 797 C C . SER A 1 100 ? 47.877 5.077 -14.131 1.00 42.75 100 SER A C 1
ATOM 799 O O . SER A 1 100 ? 47.187 4.161 -14.556 1.00 42.75 100 SER A O 1
ATOM 801 N N . ARG A 1 101 ? 47.781 6.335 -14.577 1.00 38.28 101 ARG A N 1
ATOM 802 C CA . ARG A 1 101 ? 46.879 6.869 -15.618 1.00 38.28 101 ARG A CA 1
ATOM 803 C C . ARG A 1 101 ? 45.428 7.116 -15.192 1.00 38.28 101 ARG A C 1
ATOM 805 O O . ARG A 1 101 ? 44.470 6.449 -15.566 1.00 38.28 101 ARG A O 1
ATOM 812 N N . ARG A 1 102 ? 45.287 8.239 -14.478 1.00 49.62 102 ARG A N 1
ATOM 813 C CA . ARG A 1 102 ? 44.116 9.116 -14.576 1.00 49.62 102 ARG A CA 1
ATOM 814 C C . ARG A 1 102 ? 43.920 9.524 -16.042 1.00 49.62 102 ARG A C 1
ATOM 816 O O . ARG A 1 102 ? 44.653 10.371 -16.536 1.00 49.62 102 ARG A O 1
ATOM 823 N N . SER A 1 103 ? 42.891 9.004 -16.693 1.00 38.72 103 SER A N 1
ATOM 824 C CA . SER A 1 103 ? 42.293 9.660 -17.859 1.00 38.72 103 SER A CA 1
ATOM 825 C C . SER A 1 103 ? 40.808 9.310 -17.962 1.00 38.72 103 SER A C 1
ATOM 827 O O . SER A 1 103 ? 40.404 8.284 -18.491 1.00 38.72 103 SER A O 1
ATOM 829 N N . GLY A 1 104 ? 39.998 10.203 -17.388 1.00 42.72 104 GLY A N 1
ATOM 830 C CA . GLY A 1 104 ? 38.690 10.604 -17.909 1.00 42.72 104 GLY A CA 1
ATOM 831 C C . GLY A 1 104 ? 37.668 9.521 -18.257 1.00 42.72 104 GLY A C 1
ATOM 832 O O . GLY A 1 104 ? 37.431 9.254 -19.426 1.00 42.72 104 GLY A O 1
ATOM 833 N N . ALA A 1 105 ? 36.919 9.031 -17.268 1.00 43.34 105 ALA A N 1
ATOM 834 C CA . ALA A 1 105 ? 35.629 8.383 -17.526 1.00 43.34 105 ALA A CA 1
ATOM 835 C C . ALA A 1 105 ? 34.586 8.748 -16.456 1.00 43.34 105 ALA A C 1
ATOM 837 O O . ALA A 1 105 ? 33.964 7.891 -15.839 1.00 43.34 105 ALA A O 1
ATOM 838 N N . ARG A 1 106 ? 34.388 10.049 -16.213 1.00 42.50 106 ARG A N 1
ATOM 839 C CA . ARG A 1 106 ? 33.158 10.562 -15.589 1.00 42.50 106 ARG A CA 1
ATOM 840 C C . ARG A 1 106 ? 32.364 11.300 -16.653 1.00 42.50 106 ARG A C 1
ATOM 842 O O . ARG A 1 106 ? 32.582 12.489 -16.852 1.00 42.50 106 ARG A O 1
ATOM 849 N N . ARG A 1 107 ? 31.472 10.604 -17.358 1.00 53.19 107 ARG A N 1
ATOM 850 C CA . ARG A 1 107 ? 30.448 11.252 -18.188 1.00 53.19 107 ARG A CA 1
ATOM 851 C C . ARG A 1 107 ? 29.126 10.511 -18.038 1.00 53.19 107 ARG A C 1
ATOM 853 O O . ARG A 1 107 ? 28.883 9.505 -18.693 1.00 53.19 107 ARG A O 1
ATOM 860 N N . SER A 1 108 ? 28.311 11.025 -17.123 1.00 49.06 108 SER A N 1
ATOM 861 C CA . SER A 1 108 ? 26.887 10.726 -16.995 1.00 49.06 108 SER A CA 1
ATOM 862 C C . SER A 1 108 ? 26.177 11.208 -18.262 1.00 49.06 108 SER A C 1
ATOM 864 O O . SER A 1 108 ? 26.322 12.377 -18.617 1.00 49.06 108 SER A O 1
ATOM 866 N N . TYR A 1 109 ? 25.440 10.336 -18.949 1.00 48.31 109 TYR A N 1
ATOM 867 C CA . TYR A 1 109 ? 24.692 10.694 -20.157 1.00 48.31 109 TYR A CA 1
ATOM 868 C C . TYR A 1 109 ? 23.193 10.681 -19.883 1.00 48.31 109 TYR A C 1
ATOM 870 O O . TYR A 1 109 ? 22.671 9.720 -19.336 1.00 48.31 109 TYR A O 1
ATOM 878 N N . SER A 1 110 ? 22.502 11.740 -20.291 1.00 51.34 110 SER A N 1
ATOM 879 C CA . SER A 1 110 ? 21.046 11.837 -20.260 1.00 51.34 110 SER A CA 1
ATOM 880 C C . SER A 1 110 ? 20.588 12.575 -21.502 1.00 51.34 110 SER A C 1
ATOM 882 O O . SER A 1 110 ? 21.045 13.691 -21.734 1.00 51.34 110 SER A O 1
ATOM 884 N N . SER A 1 111 ? 19.614 12.012 -22.210 1.00 49.47 111 SER 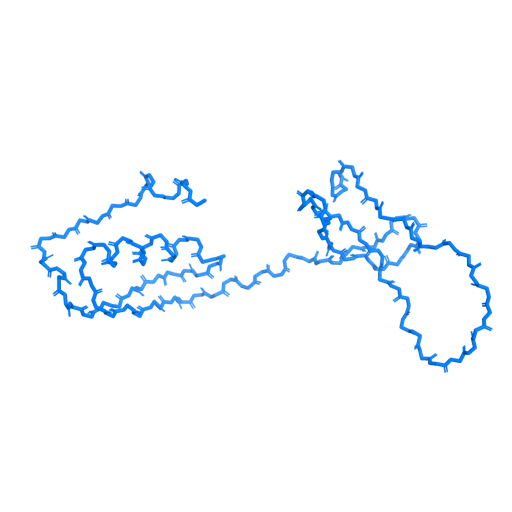A N 1
ATOM 885 C CA . SER A 1 111 ? 18.679 12.831 -22.990 1.00 49.47 111 SER A CA 1
ATOM 886 C C . SER A 1 111 ? 17.247 12.287 -22.992 1.00 49.47 111 SER A C 1
ATOM 888 O O . SER A 1 111 ? 16.344 13.101 -22.905 1.00 49.47 111 SER A O 1
ATOM 890 N N . ALA A 1 112 ? 17.008 10.971 -22.952 1.00 47.25 112 ALA A N 1
ATOM 891 C CA . ALA A 1 112 ? 15.668 10.391 -22.734 1.00 47.25 112 ALA A CA 1
ATOM 892 C C . ALA A 1 112 ? 15.763 8.879 -22.431 1.00 47.25 112 ALA A C 1
ATOM 894 O O . ALA A 1 112 ? 15.276 8.078 -23.201 1.00 47.25 112 ALA A O 1
ATOM 895 N N . LEU A 1 113 ? 16.533 8.454 -21.416 1.00 49.22 113 LEU A N 1
ATOM 896 C CA . LEU A 1 113 ? 16.813 7.028 -21.088 1.00 49.22 113 LEU A CA 1
ATOM 897 C C . LEU A 1 113 ? 17.076 6.060 -22.281 1.00 49.22 113 LEU A C 1
ATOM 899 O O . LEU A 1 113 ? 16.931 4.843 -22.136 1.00 49.22 113 LEU A O 1
ATOM 903 N N . TRP A 1 114 ? 17.602 6.627 -23.378 1.00 48.22 114 TRP A N 1
ATOM 904 C CA . TRP A 1 114 ? 17.782 6.072 -24.729 1.00 48.22 114 TRP A CA 1
ATOM 905 C C . TRP A 1 114 ? 16.439 5.845 -25.453 1.00 48.22 114 TRP A C 1
ATOM 907 O O . TRP A 1 114 ? 15.730 4.915 -25.086 1.00 48.22 114 TRP A O 1
ATOM 917 N N . SER A 1 115 ? 16.089 6.674 -26.451 1.00 39.75 115 SER A N 1
ATOM 918 C CA . SER A 1 115 ? 15.038 6.334 -27.432 1.00 39.75 115 SER A CA 1
ATOM 919 C C . SER A 1 115 ? 15.325 4.996 -28.106 1.00 39.75 115 SER A C 1
ATOM 921 O O . SER A 1 115 ? 16.530 4.685 -28.269 1.00 39.75 115 SER A O 1
#

Sequence (115 aa):
MGFIKRFVRLESDLDLEGKNVIVVDDQYTTGATAMSHVDMLLKAGVKNILFVALFYLTEEVPIEKICPRCGKTARIKYRKRDGAPFYNCVPPVWHSINRSRRSGARRSYSSALWS

InterPro domains:
  IPR000836 Phosphoribosyltransferase domain [cd06223] (13-59)
  IPR029057 Phosphoribosyltransferase-like [G3DSA:3.40.50.2020] (1-84)
  IPR029057 Phosphoribosyltransferase-like [SSF53271] (13-66)

Secondary structure (DSSP, 8-state):
--SGGGT-----SS--TT-EEEEEEEEESSSHHHHHHHHHHHHTT-SEEEEEEEEE-------EEE-TTT--EEEEEE-TTT--EEEEEPPP---S------------B-SSS--

Organism: NCBI:txid1545044